Protein AF-A0A972IAJ8-F1 (afdb_monomer)

Mean predicted aligned error: 10.06 Å

Radius of gyration: 17.34 Å; Cα contacts (8 Å, |Δi|>4): 117; chains: 1; bounding box: 46×42×42 Å

Sequence (150 aa):
MATLVHAALRLRRTARLSYGYLAAVALGAIVALGEFTRPAGELGLLHVVAAAIWVVVTMGRASAHRRAKESQEGSITTEIELGLLALVAAHAGLQVFGGLTGPYQPAIYILVALLTSFLDPRSGLALTAAALGLDFAIHRFAEGDPTLAP

Structure (mmCIF, N/CA/C/O backbone):
data_AF-A0A972IAJ8-F1
#
_entry.id   AF-A0A972IAJ8-F1
#
loop_
_atom_site.group_PDB
_atom_site.id
_atom_site.type_symbol
_atom_site.label_atom_id
_atom_site.label_alt_id
_atom_site.label_comp_id
_atom_site.label_asym_id
_atom_site.label_entity_id
_atom_site.label_seq_id
_atom_site.pdbx_PDB_ins_code
_atom_site.Cartn_x
_atom_site.Cartn_y
_atom_site.Cartn_z
_atom_site.occupancy
_atom_site.B_iso_or_equiv
_atom_site.auth_seq_id
_atom_site.auth_comp_id
_atom_site.auth_asym_id
_atom_site.auth_atom_id
_atom_site.pdbx_PDB_model_num
ATOM 1 N N . MET A 1 1 ? -22.434 -30.334 13.351 1.00 47.81 1 MET A N 1
ATOM 2 C CA . MET A 1 1 ? -22.483 -29.287 12.298 1.00 47.81 1 MET A CA 1
ATOM 3 C C . MET A 1 1 ? -22.098 -27.883 12.789 1.00 47.81 1 MET A C 1
ATOM 5 O O . MET A 1 1 ? -21.526 -27.135 12.009 1.00 47.81 1 MET A O 1
ATOM 9 N N . ALA A 1 2 ? -22.313 -27.522 14.064 1.00 57.75 2 ALA A N 1
ATOM 10 C CA . ALA A 1 2 ? -21.925 -26.211 14.611 1.00 57.75 2 ALA A CA 1
ATOM 11 C C . ALA A 1 2 ? -20.403 -25.917 14.596 1.00 57.75 2 ALA A C 1
ATOM 13 O O . ALA A 1 2 ? -20.007 -24.758 14.502 1.00 57.75 2 ALA A O 1
ATOM 14 N N . THR A 1 3 ? -19.544 -26.941 14.628 1.00 62.59 3 THR A N 1
ATOM 15 C CA . THR A 1 3 ? -18.074 -26.810 14.706 1.00 62.59 3 THR A CA 1
ATOM 16 C C . THR A 1 3 ? -17.421 -26.311 13.412 1.00 62.59 3 THR A C 1
ATOM 18 O O . THR A 1 3 ? -16.553 -25.444 13.470 1.00 62.59 3 THR A O 1
ATOM 21 N N . LEU A 1 4 ? -17.878 -26.772 12.242 1.00 53.38 4 LEU A N 1
ATOM 22 C CA . LEU A 1 4 ? -17.368 -26.311 10.940 1.00 53.38 4 LEU A CA 1
ATOM 23 C C . LEU A 1 4 ? -17.804 -24.877 10.622 1.00 53.38 4 LEU A C 1
ATOM 25 O O . LEU A 1 4 ? -17.021 -24.108 10.077 1.00 53.38 4 LEU A O 1
ATOM 29 N N . VAL A 1 5 ? -19.015 -24.483 11.026 1.00 60.62 5 VAL A N 1
ATOM 30 C CA . VAL A 1 5 ? -19.510 -23.108 10.855 1.00 60.62 5 VAL A CA 1
ATOM 31 C C . VAL A 1 5 ? -18.737 -22.139 11.750 1.00 60.62 5 VAL A C 1
ATOM 33 O O . VAL A 1 5 ? -18.341 -21.076 11.288 1.00 60.62 5 VAL A O 1
ATOM 36 N N . HIS A 1 6 ? -18.424 -22.518 12.993 1.00 55.25 6 HIS A N 1
ATOM 37 C CA . HIS A 1 6 ? -17.587 -21.698 13.875 1.00 55.25 6 HIS A CA 1
ATOM 38 C C . HIS A 1 6 ? -16.130 -21.624 13.403 1.00 55.25 6 HIS A C 1
ATOM 40 O O . HIS A 1 6 ? -15.521 -20.562 13.510 1.00 55.25 6 HIS A O 1
ATOM 46 N N . ALA A 1 7 ? -15.580 -22.703 12.838 1.00 60.59 7 ALA A N 1
ATOM 47 C CA . ALA A 1 7 ? -14.243 -22.705 12.246 1.00 60.59 7 ALA A CA 1
ATOM 48 C C . ALA A 1 7 ? -14.181 -21.860 10.963 1.00 60.59 7 ALA A C 1
ATOM 50 O O . ALA A 1 7 ? -13.282 -21.036 10.820 1.00 60.59 7 ALA A O 1
ATOM 51 N N . ALA A 1 8 ? -15.170 -21.981 10.074 1.00 55.72 8 ALA A N 1
ATOM 52 C CA . ALA A 1 8 ? -15.269 -21.188 8.852 1.00 55.72 8 ALA A CA 1
ATOM 53 C C . ALA A 1 8 ? -15.537 -19.706 9.149 1.00 55.72 8 ALA A C 1
ATOM 55 O O . ALA A 1 8 ? -14.950 -18.835 8.514 1.00 55.72 8 ALA A O 1
ATOM 56 N N . LEU A 1 9 ? -16.371 -19.395 10.147 1.00 54.75 9 LEU A N 1
ATOM 57 C CA . LEU A 1 9 ? -16.606 -18.022 10.591 1.00 54.75 9 LEU A CA 1
ATOM 58 C C . LEU A 1 9 ? -15.387 -17.439 11.307 1.00 54.75 9 LEU A C 1
ATOM 60 O O . LEU A 1 9 ? -15.086 -16.272 11.079 1.00 54.75 9 LEU A O 1
ATOM 64 N N . ARG A 1 10 ? -14.645 -18.223 12.105 1.00 54.94 10 ARG A N 1
ATOM 65 C CA . ARG A 1 10 ? -13.357 -17.788 12.668 1.00 54.94 10 ARG A CA 1
ATOM 66 C C . ARG A 1 10 ? -12.342 -17.539 11.564 1.00 54.94 10 ARG A C 1
ATOM 68 O O . ARG A 1 10 ? -11.795 -16.453 11.533 1.00 54.94 10 ARG A O 1
ATOM 75 N N . LEU A 1 11 ? -12.178 -18.448 10.605 1.00 52.09 11 LEU A N 1
ATOM 76 C CA . LEU A 1 11 ? -11.278 -18.265 9.465 1.00 52.09 11 LEU A CA 1
ATOM 77 C C . LEU A 1 11 ? -11.660 -17.035 8.631 1.00 52.09 11 LEU A C 1
ATOM 79 O O . LEU A 1 11 ? -10.798 -16.242 8.275 1.00 52.09 11 LEU A O 1
ATOM 83 N N . ARG A 1 12 ? -12.956 -16.814 8.385 1.00 55.25 12 ARG A N 1
ATOM 84 C CA . ARG A 1 12 ? -13.464 -15.643 7.656 1.00 55.25 12 ARG A CA 1
ATOM 85 C C . ARG A 1 12 ? -13.297 -14.348 8.448 1.00 55.25 12 ARG A C 1
ATOM 87 O O . ARG A 1 12 ? -13.091 -13.302 7.842 1.00 55.25 12 ARG A O 1
ATOM 94 N N . ARG A 1 13 ? -13.378 -14.400 9.780 1.00 53.69 13 ARG A N 1
ATOM 95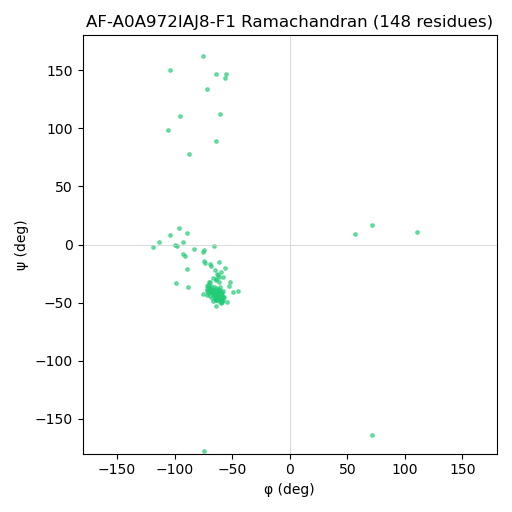 C CA . ARG A 1 13 ? -13.160 -13.253 10.672 1.00 53.69 13 ARG A CA 1
ATOM 96 C C . ARG A 1 13 ? -11.673 -12.930 10.797 1.00 53.69 13 ARG A C 1
ATOM 98 O O . ARG A 1 13 ? -11.324 -11.768 10.669 1.00 53.69 13 ARG A O 1
ATOM 105 N N . THR A 1 14 ? -10.810 -13.934 10.936 1.00 52.88 14 THR A N 1
ATOM 106 C CA . THR A 1 14 ? -9.349 -13.782 10.968 1.00 52.88 14 THR A CA 1
ATOM 107 C C . THR A 1 14 ? -8.814 -13.319 9.616 1.00 52.88 14 THR A C 1
ATOM 109 O O . THR A 1 14 ? -8.042 -12.373 9.573 1.00 52.88 14 THR A O 1
ATOM 112 N N . ALA A 1 15 ? -9.303 -13.876 8.504 1.00 53.16 15 ALA A N 1
ATOM 113 C CA . ALA A 1 15 ? -8.951 -13.417 7.160 1.00 53.16 15 ALA A CA 1
ATOM 114 C C . ALA A 1 15 ? -9.443 -11.985 6.894 1.00 53.16 15 ALA A C 1
ATOM 116 O O . ALA A 1 15 ? -8.706 -11.177 6.344 1.00 53.16 15 ALA A O 1
ATOM 117 N N . ARG A 1 16 ? -10.656 -11.617 7.336 1.00 58.44 16 ARG A N 1
ATOM 118 C CA . ARG A 1 16 ? -11.126 -10.218 7.273 1.00 58.44 16 ARG A CA 1
ATOM 119 C C . ARG A 1 16 ? -10.366 -9.274 8.211 1.00 58.44 16 ARG A C 1
ATOM 121 O O . ARG A 1 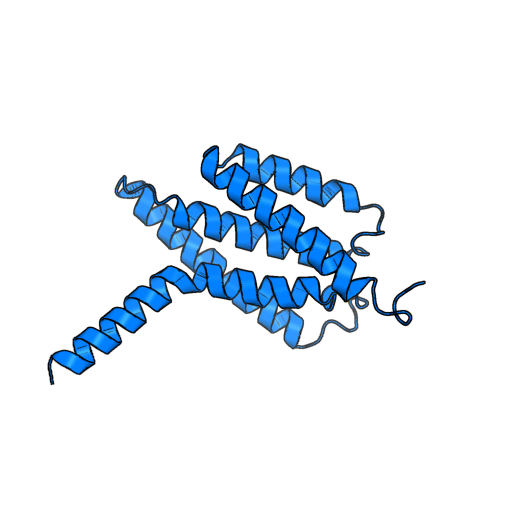16 ? -10.434 -8.070 7.995 1.00 58.44 16 ARG A O 1
ATOM 128 N N . LEU A 1 17 ? -9.673 -9.794 9.222 1.00 58.09 17 LEU A N 1
ATOM 129 C CA . LEU A 1 17 ? -8.833 -9.014 10.134 1.00 58.09 17 LEU A CA 1
ATOM 130 C C . LEU A 1 17 ? -7.389 -8.863 9.636 1.00 58.09 17 LEU A C 1
ATOM 132 O O . LEU A 1 17 ? -6.729 -7.930 10.067 1.00 58.09 17 LEU A O 1
ATOM 136 N N . SER A 1 18 ? -6.906 -9.739 8.746 1.00 66.00 18 SER A N 1
ATOM 137 C CA . SER A 1 18 ? -5.512 -9.738 8.271 1.00 66.00 18 SER A CA 1
ATOM 138 C C . SER A 1 18 ? -5.338 -9.509 6.768 1.00 66.00 18 SER A C 1
ATOM 140 O O . SER A 1 18 ? -4.204 -9.460 6.289 1.00 66.00 18 SER A O 1
ATOM 142 N N . TYR A 1 19 ? -6.421 -9.374 5.993 1.00 77.69 19 TYR A N 1
ATOM 143 C CA . TYR A 1 19 ? -6.297 -9.194 4.542 1.00 77.69 19 TYR A CA 1
ATOM 144 C C . TYR A 1 19 ? -5.572 -7.895 4.160 1.00 77.69 19 TYR A C 1
ATOM 146 O O . TYR A 1 19 ? -4.973 -7.852 3.090 1.00 77.69 19 TYR A O 1
ATOM 154 N N . GLY A 1 20 ? -5.597 -6.864 5.018 1.00 79.19 20 GLY A N 1
ATOM 155 C CA . GLY A 1 20 ? -4.844 -5.624 4.815 1.00 79.19 20 GLY A CA 1
ATOM 156 C C . GLY A 1 20 ? -3.339 -5.880 4.832 1.00 79.19 20 GLY A C 1
ATOM 157 O O . GLY A 1 20 ? -2.659 -5.578 3.854 1.00 79.19 20 GLY A O 1
ATOM 158 N N . TYR A 1 21 ? -2.839 -6.532 5.885 1.00 82.62 21 TYR A N 1
ATOM 159 C CA . TYR A 1 21 ? -1.443 -6.979 5.948 1.00 82.62 21 TYR A CA 1
ATOM 160 C C . TYR A 1 21 ? -1.057 -7.923 4.812 1.00 82.62 21 TYR A C 1
ATOM 162 O O . TYR A 1 21 ? -0.007 -7.741 4.207 1.00 82.62 21 TYR A O 1
ATOM 170 N N . LEU A 1 22 ? -1.890 -8.920 4.500 1.00 84.75 22 LEU A N 1
ATOM 171 C CA . LEU A 1 22 ? -1.594 -9.865 3.420 1.00 84.75 22 LEU A CA 1
ATOM 172 C C . LEU A 1 22 ? -1.485 -9.159 2.066 1.00 84.75 22 LEU A C 1
ATOM 174 O O . LEU A 1 22 ? -0.561 -9.439 1.308 1.00 84.75 22 LEU A O 1
ATOM 178 N N . ALA A 1 23 ? -2.389 -8.220 1.781 1.00 85.12 23 ALA A N 1
ATOM 179 C CA . ALA A 1 23 ? -2.323 -7.412 0.572 1.00 85.12 23 ALA A CA 1
ATOM 180 C C . ALA A 1 23 ? -1.081 -6.515 0.559 1.00 85.12 23 ALA A C 1
ATOM 182 O O . ALA A 1 23 ? -0.405 -6.450 -0.461 1.00 85.12 23 ALA A O 1
ATOM 183 N N . ALA A 1 24 ? -0.742 -5.874 1.681 1.00 85.88 24 ALA A N 1
ATOM 184 C CA . ALA A 1 24 ? 0.459 -5.051 1.782 1.00 85.88 24 ALA A CA 1
ATOM 185 C C . ALA A 1 24 ? 1.741 -5.868 1.562 1.00 85.88 24 ALA A C 1
ATOM 187 O O . ALA A 1 24 ? 2.616 -5.427 0.829 1.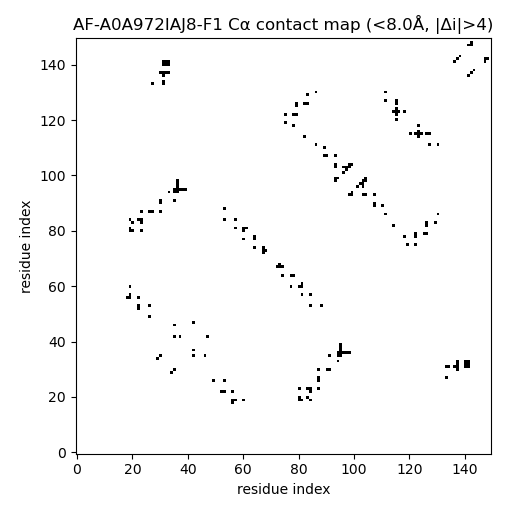00 85.88 24 ALA A O 1
ATOM 188 N N . VAL A 1 25 ? 1.837 -7.075 2.128 1.00 85.75 25 VAL A N 1
ATOM 189 C CA . VAL A 1 25 ? 2.987 -7.971 1.923 1.00 85.75 25 VAL A CA 1
ATOM 190 C C . VAL A 1 25 ? 3.051 -8.463 0.478 1.00 85.75 25 VAL A C 1
ATOM 192 O O . VAL A 1 25 ? 4.114 -8.414 -0.129 1.00 85.75 25 VAL A O 1
ATOM 195 N N . ALA A 1 26 ? 1.930 -8.907 -0.097 1.00 85.94 26 ALA A N 1
ATOM 196 C CA . ALA A 1 26 ? 1.897 -9.413 -1.468 1.00 85.94 26 ALA A CA 1
ATOM 197 C C . ALA A 1 26 ? 2.239 -8.321 -2.493 1.00 85.94 26 ALA A C 1
ATOM 199 O O . ALA A 1 26 ? 3.081 -8.529 -3.361 1.00 85.94 26 ALA A O 1
ATOM 200 N N . LEU A 1 27 ? 1.627 -7.141 -2.370 1.00 85.69 27 LEU A N 1
ATOM 201 C CA . LEU A 1 27 ? 1.923 -5.997 -3.232 1.00 85.69 27 LEU A CA 1
ATOM 202 C C . LEU A 1 27 ? 3.338 -5.464 -2.979 1.00 85.69 27 LEU A C 1
ATOM 204 O O . LEU A 1 27 ? 4.045 -5.143 -3.927 1.00 85.69 27 LEU A O 1
ATOM 208 N N . GLY A 1 28 ? 3.777 -5.430 -1.719 1.00 82.19 28 GLY A N 1
ATOM 209 C CA . GLY A 1 28 ? 5.139 -5.063 -1.345 1.00 82.19 28 GLY A CA 1
ATOM 210 C C . GLY A 1 28 ? 6.185 -5.995 -1.949 1.00 82.19 28 GLY A C 1
ATOM 211 O O . GLY A 1 28 ? 7.221 -5.519 -2.386 1.00 82.19 28 GLY A O 1
ATOM 212 N N . ALA A 1 29 ? 5.904 -7.295 -2.061 1.00 83.88 29 ALA A N 1
ATOM 213 C CA . ALA A 1 29 ? 6.782 -8.240 -2.747 1.00 83.88 29 ALA A CA 1
ATOM 214 C C . ALA A 1 29 ? 6.880 -7.952 -4.255 1.00 83.88 29 ALA A C 1
ATOM 216 O O . ALA A 1 29 ? 7.975 -7.980 -4.803 1.00 83.88 29 ALA A O 1
ATOM 217 N N . ILE A 1 30 ? 5.765 -7.614 -4.917 1.00 82.50 30 ILE A N 1
ATOM 218 C CA . ILE A 1 30 ? 5.772 -7.212 -6.338 1.00 82.50 30 ILE A CA 1
ATOM 219 C C . ILE A 1 30 ? 6.625 -5.951 -6.530 1.00 82.50 30 ILE A C 1
ATOM 221 O O . ILE A 1 30 ? 7.433 -5.882 -7.450 1.00 82.50 30 ILE A O 1
ATOM 225 N N . VAL A 1 31 ? 6.476 -4.973 -5.633 1.00 83.62 31 VAL A N 1
ATOM 226 C CA . VAL A 1 31 ? 7.294 -3.754 -5.625 1.00 83.62 31 VAL A CA 1
ATOM 227 C C . VAL A 1 31 ? 8.764 -4.077 -5.337 1.00 83.62 31 VAL A C 1
ATOM 229 O O . VAL A 1 31 ? 9.642 -3.550 -6.010 1.00 83.62 31 VAL A O 1
ATOM 232 N N . ALA A 1 32 ? 9.061 -4.972 -4.394 1.00 80.75 32 ALA A N 1
ATOM 233 C CA . ALA A 1 32 ? 10.427 -5.377 -4.060 1.00 80.75 32 ALA A CA 1
ATOM 234 C C . ALA A 1 32 ? 11.162 -6.035 -5.236 1.00 80.75 32 ALA A C 1
ATOM 236 O O . ALA A 1 32 ? 12.368 -5.863 -5.375 1.00 80.75 32 ALA A O 1
ATOM 237 N N . LEU A 1 33 ? 10.436 -6.748 -6.098 1.00 79.19 33 LEU A N 1
ATOM 238 C CA . LEU A 1 33 ? 10.979 -7.352 -7.316 1.00 79.19 33 LEU A CA 1
ATOM 239 C C . LEU A 1 33 ? 11.259 -6.333 -8.435 1.00 79.19 33 LEU A C 1
ATOM 241 O O . LEU A 1 33 ? 11.787 -6.713 -9.473 1.00 79.19 33 LEU A O 1
ATOM 245 N N . GLY A 1 34 ? 10.915 -5.053 -8.254 1.00 70.56 34 GLY A N 1
ATOM 246 C CA . GLY A 1 34 ? 11.215 -4.002 -9.229 1.00 70.56 34 GLY A CA 1
ATOM 247 C C . GLY A 1 34 ? 10.381 -4.067 -10.512 1.00 70.56 34 GLY A C 1
ATOM 248 O O . GLY A 1 34 ? 10.741 -3.439 -11.504 1.00 70.56 34 GLY A O 1
ATOM 249 N N . GLU A 1 35 ? 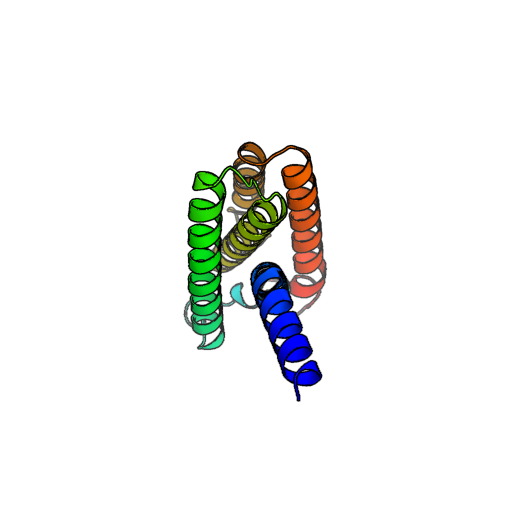9.261 -4.798 -10.514 1.00 74.75 35 GLU A N 1
ATOM 250 C CA . GLU A 1 35 ? 8.400 -4.966 -11.698 1.00 74.75 35 GLU A CA 1
ATOM 251 C C . GLU A 1 35 ? 7.875 -3.623 -12.250 1.00 74.75 35 GLU A C 1
ATOM 253 O O . GLU A 1 35 ? 7.680 -3.491 -13.457 1.00 74.75 35 GLU A O 1
ATOM 258 N N . PHE A 1 36 ? 7.721 -2.600 -11.397 1.00 70.88 36 PHE A N 1
ATOM 259 C CA . PHE A 1 36 ? 7.258 -1.265 -11.799 1.00 70.88 36 PHE A CA 1
ATOM 260 C C . PHE A 1 36 ? 8.366 -0.355 -12.358 1.00 70.88 36 PHE A C 1
ATOM 262 O O . PHE A 1 36 ? 8.060 0.750 -12.797 1.00 70.88 36 PHE A O 1
ATOM 269 N N . THR A 1 37 ? 9.631 -0.790 -12.361 1.00 69.44 37 THR A N 1
ATOM 270 C CA . THR A 1 37 ? 10.754 -0.043 -12.964 1.00 69.44 37 THR A CA 1
ATOM 271 C C . THR A 1 37 ? 10.724 -0.112 -14.500 1.00 69.44 37 THR A C 1
ATOM 273 O O . THR A 1 37 ? 11.402 0.662 -15.176 1.00 69.44 37 THR A O 1
ATOM 276 N N . ARG A 1 38 ? 9.928 -1.024 -15.080 1.00 66.94 38 ARG A N 1
ATOM 277 C CA . ARG A 1 38 ? 9.765 -1.147 -16.537 1.00 66.94 38 ARG A CA 1
ATOM 278 C C . ARG A 1 38 ? 9.117 0.114 -17.137 1.00 66.94 38 ARG A C 1
ATOM 280 O O . ARG A 1 38 ? 8.272 0.738 -16.491 1.00 66.94 38 ARG A O 1
ATOM 287 N N . PRO A 1 39 ? 9.470 0.497 -18.379 1.00 64.75 39 PRO A N 1
ATOM 288 C CA . PRO A 1 39 ? 8.915 1.684 -19.025 1.00 64.75 39 PRO A CA 1
ATOM 289 C C . PRO A 1 39 ? 7.382 1.625 -19.092 1.00 64.75 39 PRO A C 1
ATOM 291 O O . PRO A 1 39 ? 6.799 0.572 -19.335 1.00 64.75 39 PRO A O 1
ATOM 294 N N . ALA A 1 40 ? 6.716 2.774 -18.921 1.00 59.84 40 ALA A N 1
ATOM 295 C CA . ALA A 1 40 ? 5.258 2.866 -18.755 1.00 59.84 40 ALA A CA 1
ATOM 296 C C . ALA A 1 40 ? 4.422 2.226 -19.889 1.00 59.84 40 ALA A C 1
ATOM 298 O O . ALA A 1 40 ? 3.259 1.887 -19.679 1.00 59.84 40 ALA A O 1
ATOM 299 N N . GLY A 1 41 ? 5.004 2.029 -21.078 1.00 59.00 41 GLY A N 1
ATOM 300 C CA . GLY A 1 41 ? 4.375 1.313 -22.195 1.00 59.00 41 GLY A CA 1
ATOM 301 C C . GLY A 1 41 ? 4.291 -0.212 -22.022 1.00 59.00 41 GLY A C 1
ATOM 302 O O . GLY A 1 41 ? 3.507 -0.853 -22.713 1.00 59.00 41 GLY A O 1
ATOM 303 N N . GLU A 1 42 ? 5.050 -0.789 -21.088 1.00 66.25 42 GLU A N 1
ATOM 304 C CA . GLU A 1 42 ? 5.088 -2.227 -20.776 1.00 66.25 42 GLU A CA 1
ATOM 305 C C . GLU A 1 42 ? 4.338 -2.577 -19.482 1.00 66.25 42 GLU A C 1
ATOM 307 O O . GLU A 1 42 ? 4.380 -3.719 -19.012 1.00 66.25 42 GLU A O 1
ATOM 312 N N . LEU A 1 43 ? 3.614 -1.612 -18.901 1.00 68.31 43 LEU A N 1
ATOM 313 C CA . LEU A 1 43 ? 2.728 -1.845 -17.763 1.00 68.31 43 LEU A CA 1
ATOM 314 C C . LEU A 1 43 ? 1.586 -2.784 -18.185 1.00 68.31 43 LEU A C 1
ATOM 316 O O . LEU A 1 43 ? 0.526 -2.370 -18.646 1.00 68.31 43 LEU A O 1
ATOM 320 N N . GLY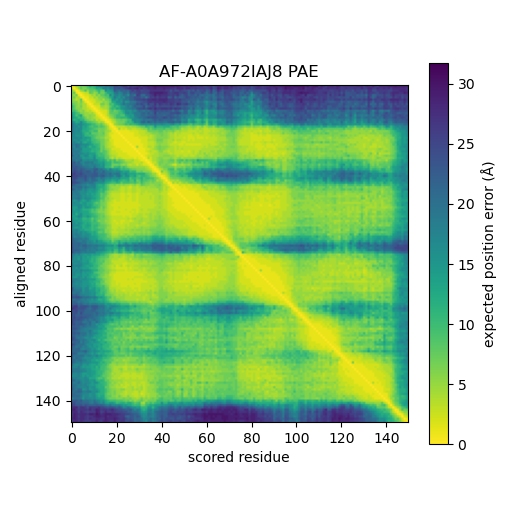 A 1 44 ? 1.827 -4.086 -18.041 1.00 78.19 44 GLY A N 1
ATOM 321 C CA . GLY A 1 44 ? 0.876 -5.134 -18.391 1.00 78.19 44 GLY A CA 1
ATOM 322 C C . GLY A 1 44 ? -0.284 -5.275 -17.402 1.00 78.19 44 GLY A C 1
ATOM 323 O O . GLY A 1 44 ? -0.378 -4.581 -16.387 1.00 78.19 44 GLY A O 1
ATOM 324 N N . LEU A 1 45 ? -1.142 -6.263 -17.672 1.00 83.50 45 LEU A N 1
ATOM 325 C CA . LEU A 1 45 ? -2.341 -6.584 -16.888 1.00 83.50 45 LEU A CA 1
ATOM 326 C C . LEU A 1 45 ? -2.064 -6.757 -15.380 1.00 83.50 45 LEU A C 1
ATOM 328 O O . LEU A 1 45 ? -2.903 -6.399 -14.557 1.00 83.50 45 LEU A O 1
ATOM 332 N N . LEU A 1 46 ? -0.876 -7.252 -15.014 1.00 81.06 46 LEU A N 1
ATOM 333 C CA . LEU A 1 46 ? -0.447 -7.419 -13.623 1.00 81.06 46 LEU A CA 1
ATOM 334 C C . LEU A 1 46 ? -0.496 -6.103 -12.834 1.00 81.06 46 LEU A C 1
ATOM 336 O O . LEU A 1 46 ? -1.025 -6.088 -11.726 1.00 81.06 46 LEU A O 1
ATOM 340 N N . HIS A 1 47 ? -0.013 -4.998 -13.405 1.00 83.62 47 HIS A N 1
ATOM 341 C CA . HIS A 1 47 ? 0.039 -3.698 -12.728 1.00 83.62 47 HIS A CA 1
ATOM 342 C C . HIS A 1 47 ? -1.360 -3.120 -12.518 1.00 83.62 47 HIS A C 1
ATOM 344 O O . HIS A 1 47 ? -1.659 -2.574 -11.458 1.00 83.62 47 HIS A O 1
ATOM 350 N N . VAL A 1 48 ? -2.246 -3.307 -13.502 1.00 85.50 48 VAL A N 1
ATOM 351 C CA . VAL A 1 48 ? -3.655 -2.901 -13.411 1.00 85.50 48 VAL A CA 1
ATOM 352 C C . VAL A 1 48 ? -4.366 -3.685 -12.310 1.00 85.50 48 VAL A C 1
ATOM 354 O O . VAL A 1 48 ? -5.069 -3.101 -11.487 1.00 85.50 48 VAL A O 1
ATOM 357 N N . VAL A 1 49 ? -4.152 -5.002 -12.253 1.00 87.12 49 VAL A N 1
ATOM 358 C CA . VAL A 1 49 ? -4.723 -5.863 -11.209 1.00 87.12 49 VAL A CA 1
ATOM 359 C C . VAL A 1 49 ? -4.157 -5.502 -9.835 1.00 87.12 49 VAL A C 1
ATOM 361 O O . VAL A 1 49 ? -4.924 -5.369 -8.884 1.00 87.12 49 VAL A O 1
ATOM 364 N N . ALA A 1 50 ? -2.846 -5.280 -9.722 1.00 86.81 50 ALA A N 1
ATOM 365 C CA . ALA A 1 50 ? -2.199 -4.857 -8.483 1.00 86.81 50 ALA A CA 1
ATOM 366 C C . ALA A 1 50 ? -2.754 -3.511 -7.983 1.00 86.81 50 ALA A C 1
ATOM 368 O O . ALA A 1 50 ? -3.125 -3.399 -6.813 1.00 86.81 50 ALA A O 1
ATOM 369 N N . ALA A 1 51 ? -2.900 -2.523 -8.872 1.00 86.00 51 ALA A N 1
ATOM 370 C CA . ALA A 1 51 ? -3.502 -1.232 -8.552 1.00 86.00 51 ALA A CA 1
ATOM 371 C C . ALA A 1 51 ? -4.971 -1.377 -8.125 1.00 86.00 51 ALA A C 1
ATOM 373 O O . ALA A 1 51 ? -5.383 -0.797 -7.122 1.00 86.00 51 ALA A O 1
ATOM 374 N N . ALA A 1 52 ? -5.760 -2.196 -8.826 1.00 88.56 52 ALA A N 1
ATOM 375 C CA . ALA A 1 52 ? -7.152 -2.453 -8.468 1.00 88.56 52 ALA A CA 1
ATOM 376 C C . ALA A 1 52 ? -7.280 -3.116 -7.086 1.00 88.56 52 ALA A C 1
ATOM 378 O O . ALA A 1 52 ? -8.094 -2.683 -6.268 1.00 88.56 52 ALA A O 1
ATOM 379 N N . ILE A 1 53 ? -6.448 -4.124 -6.793 1.00 89.06 53 ILE A N 1
ATOM 380 C CA . ILE A 1 53 ? -6.391 -4.776 -5.476 1.00 89.06 53 ILE A CA 1
ATOM 381 C C . ILE A 1 53 ? -6.038 -3.748 -4.404 1.00 89.06 53 ILE A C 1
ATOM 383 O O . ILE A 1 53 ? -6.723 -3.673 -3.383 1.00 89.06 53 ILE A O 1
ATOM 387 N N . TRP A 1 54 ? -5.017 -2.926 -4.645 1.00 92.38 54 TRP A N 1
ATOM 388 C CA . TRP A 1 54 ? -4.611 -1.881 -3.715 1.00 92.38 54 TRP A CA 1
ATOM 389 C C . TRP A 1 54 ? -5.751 -0.898 -3.419 1.00 92.38 54 TRP A C 1
ATOM 391 O O . TRP A 1 54 ? -6.044 -0.648 -2.249 1.00 92.38 54 TRP A O 1
ATOM 401 N N . VAL A 1 55 ? -6.448 -0.398 -4.448 1.00 91.25 55 VAL A N 1
ATOM 402 C CA . VAL A 1 55 ? -7.587 0.525 -4.289 1.00 91.25 55 VAL A CA 1
ATOM 403 C C . VAL A 1 55 ? -8.698 -0.119 -3.462 1.00 91.25 55 VAL A C 1
ATOM 405 O O . VAL A 1 55 ? -9.170 0.473 -2.490 1.00 91.25 55 VAL A O 1
ATOM 408 N N . VAL A 1 56 ? -9.104 -1.342 -3.811 1.00 90.69 56 VAL A N 1
ATOM 409 C CA . VAL A 1 56 ? -10.198 -2.050 -3.129 1.00 90.69 56 VAL A CA 1
ATOM 410 C C . VAL A 1 56 ? -9.859 -2.306 -1.661 1.00 90.69 56 VAL A C 1
ATOM 412 O O . VAL A 1 56 ? -10.685 -2.053 -0.779 1.00 90.69 56 VAL A O 1
ATOM 415 N N . VAL A 1 57 ? -8.643 -2.779 -1.379 1.00 88.69 57 VAL A N 1
ATOM 416 C CA . VAL A 1 57 ? -8.203 -3.080 -0.013 1.00 88.69 57 VAL A CA 1
ATOM 417 C C . VAL A 1 57 ? -8.099 -1.801 0.810 1.00 88.69 57 VAL A C 1
ATOM 419 O O . VAL A 1 57 ? -8.671 -1.741 1.901 1.00 88.69 57 VAL A O 1
ATOM 422 N N . THR A 1 58 ? -7.440 -0.771 0.281 1.00 87.44 58 THR A N 1
ATOM 423 C CA . THR A 1 58 ? -7.222 0.502 0.980 1.00 87.44 58 THR A CA 1
ATOM 424 C C . THR A 1 58 ? -8.546 1.194 1.277 1.00 87.44 58 THR A C 1
ATOM 426 O O . THR A 1 58 ? -8.785 1.590 2.415 1.00 87.44 58 THR A O 1
ATOM 429 N N . MET A 1 59 ? -9.463 1.256 0.307 1.00 88.81 59 MET A N 1
ATOM 430 C CA . MET A 1 59 ? -10.791 1.844 0.503 1.00 88.81 59 MET A CA 1
ATOM 431 C C . MET A 1 59 ? -11.613 1.057 1.532 1.00 88.81 59 MET A C 1
ATOM 433 O O . MET A 1 59 ? -12.246 1.641 2.417 1.00 88.81 59 MET A O 1
ATOM 437 N N . GLY A 1 60 ? -11.556 -0.278 1.478 1.00 87.19 60 GLY A N 1
ATOM 438 C CA . GLY A 1 60 ? -12.190 -1.147 2.467 1.00 87.19 60 GLY A CA 1
ATOM 439 C C . GLY A 1 60 ? -11.667 -0.891 3.883 1.00 87.19 60 GLY A C 1
ATOM 440 O O . GLY A 1 60 ? -12.460 -0.680 4.802 1.00 87.19 60 GLY A O 1
ATOM 441 N N . ARG A 1 61 ? -10.342 -0.831 4.066 1.00 86.50 61 ARG A N 1
ATOM 442 C CA . ARG A 1 61 ? -9.717 -0.582 5.375 1.00 86.50 61 ARG A CA 1
ATOM 443 C C . ARG A 1 61 ? -9.928 0.846 5.870 1.00 86.50 61 ARG A C 1
ATOM 445 O O . ARG A 1 61 ? -10.251 1.019 7.041 1.00 86.50 61 ARG A O 1
ATOM 452 N N . ALA A 1 62 ? -9.858 1.847 4.995 1.00 85.81 62 ALA A N 1
ATOM 453 C CA . ALA A 1 62 ? -10.128 3.240 5.341 1.00 85.81 62 ALA A CA 1
ATOM 454 C C . ALA A 1 62 ? -11.584 3.428 5.790 1.00 85.81 62 ALA A C 1
ATOM 456 O O . ALA A 1 62 ? -11.847 4.090 6.793 1.00 85.81 62 ALA A O 1
ATOM 457 N N . SER A 1 63 ? -12.538 2.787 5.105 1.00 85.94 63 SER A N 1
ATOM 458 C CA . SER A 1 63 ? -13.945 2.807 5.518 1.00 85.94 63 SER A CA 1
ATOM 459 C C . SER A 1 63 ? -14.161 2.136 6.881 1.00 85.94 63 SER A C 1
ATOM 461 O O . SER A 1 63 ? -14.903 2.660 7.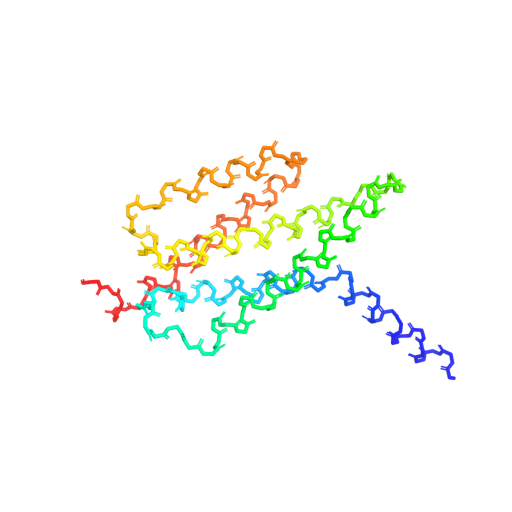711 1.00 85.94 63 SER A O 1
ATOM 463 N N . ALA A 1 64 ? -13.472 1.020 7.149 1.00 83.00 64 ALA A N 1
ATOM 464 C CA . ALA A 1 64 ? -13.534 0.327 8.432 1.00 83.00 64 ALA A CA 1
ATOM 465 C C . ALA A 1 64 ? -12.904 1.155 9.565 1.00 83.00 64 ALA A C 1
ATOM 467 O O . ALA A 1 64 ? -13.478 1.233 10.647 1.00 83.00 64 ALA A O 1
ATOM 468 N N . HIS A 1 65 ? -11.772 1.815 9.305 1.00 82.31 65 HIS A N 1
ATOM 469 C CA . HIS A 1 65 ? -11.111 2.704 10.259 1.00 82.31 65 HIS A CA 1
ATOM 470 C C . HIS A 1 65 ? -12.002 3.889 10.644 1.00 82.31 65 HIS A C 1
ATOM 472 O O . HIS A 1 65 ? -12.155 4.186 11.825 1.00 82.31 65 HIS A O 1
ATOM 478 N N . ARG A 1 66 ? -12.653 4.526 9.658 1.00 82.00 66 ARG A N 1
ATOM 479 C CA . ARG A 1 66 ? -13.593 5.632 9.906 1.00 82.00 66 ARG A CA 1
ATOM 480 C C . ARG A 1 66 ? -14.739 5.210 10.825 1.00 82.00 66 ARG A C 1
ATOM 482 O O . ARG A 1 66 ? -15.022 5.909 11.788 1.00 82.00 66 ARG A O 1
ATOM 489 N N . ARG A 1 67 ? -15.324 4.033 10.581 1.00 81.38 67 ARG A N 1
ATOM 490 C CA . ARG A 1 67 ? -16.402 3.476 11.416 1.00 81.38 67 ARG A CA 1
ATOM 491 C C . ARG A 1 67 ? -15.939 3.128 12.835 1.00 81.38 67 ARG A C 1
ATOM 493 O O . ARG A 1 67 ? -16.671 3.371 13.782 1.00 81.38 67 ARG A O 1
ATOM 500 N N . ALA A 1 68 ? -14.734 2.577 12.990 1.00 78.75 68 ALA A N 1
ATOM 501 C CA . ALA A 1 68 ? -14.180 2.234 14.304 1.00 78.75 68 ALA A CA 1
ATOM 502 C C . ALA A 1 68 ? -13.812 3.478 15.136 1.00 78.75 68 ALA A C 1
ATOM 504 O O . ALA A 1 68 ? -13.952 3.494 16.357 1.00 78.75 68 ALA A O 1
ATOM 505 N N . LYS A 1 69 ? -13.387 4.559 14.470 1.00 74.69 69 LYS A N 1
ATOM 506 C CA . LYS A 1 69 ? -13.109 5.843 15.121 1.00 74.69 69 LYS A CA 1
ATOM 507 C C . LYS A 1 69 ? -14.377 6.483 15.693 1.00 74.69 69 LYS A C 1
ATOM 509 O O . LYS A 1 69 ? -14.326 7.063 16.773 1.00 74.69 69 LYS A O 1
ATOM 514 N N . GLU A 1 70 ? -15.510 6.337 15.007 1.00 74.88 70 GLU A N 1
ATOM 515 C CA . GLU A 1 70 ? -16.823 6.771 15.509 1.00 74.88 70 GLU A CA 1
ATOM 516 C C . GLU A 1 70 ? -17.255 5.989 16.761 1.00 74.88 70 GLU A C 1
ATOM 518 O O . GLU A 1 70 ? -17.909 6.556 17.633 1.00 74.88 70 GLU A O 1
ATOM 523 N N . SER A 1 71 ? -16.841 4.724 16.902 1.00 70.31 71 SER A N 1
ATOM 524 C CA . SER A 1 71 ? -17.134 3.889 18.075 1.00 70.31 71 SER A CA 1
ATOM 525 C C . SER A 1 71 ? -16.102 3.991 19.210 1.00 70.31 71 SER A C 1
ATOM 527 O O . SER A 1 71 ? -16.162 3.192 20.139 1.00 70.31 71 SER A O 1
ATOM 529 N N . GLN A 1 72 ? -15.158 4.943 19.153 1.00 61.28 72 GLN A N 1
ATOM 530 C CA . GLN A 1 72 ? -14.027 5.104 20.092 1.00 61.28 72 GLN A CA 1
ATOM 531 C C . GLN A 1 72 ? -13.098 3.880 20.251 1.00 61.28 72 GLN A C 1
ATOM 533 O O . GLN A 1 72 ? -12.183 3.899 21.075 1.00 61.28 72 GLN A O 1
ATOM 538 N N . GLU A 1 73 ? -13.238 2.845 19.423 1.00 59.31 73 GLU A N 1
ATOM 539 C CA . GLU A 1 73 ? -12.307 1.715 19.380 1.00 59.31 73 GLU A CA 1
ATOM 540 C C . GLU A 1 73 ? -11.160 2.048 18.416 1.00 59.31 73 GLU A C 1
ATOM 542 O O . GLU A 1 73 ? -11.115 1.609 17.264 1.00 59.31 73 GLU A O 1
ATOM 547 N N . GLY A 1 74 ? -10.220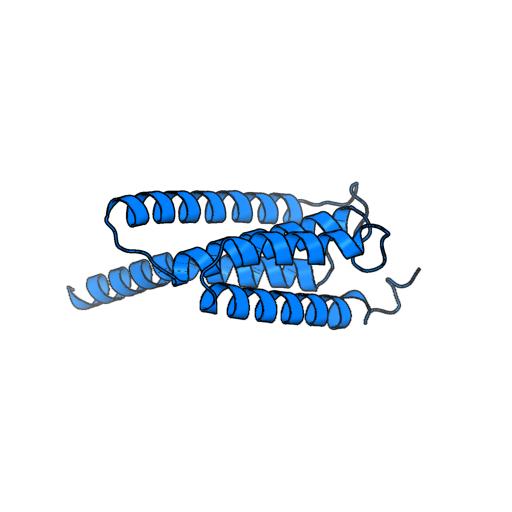 2.871 18.886 1.00 59.06 74 GLY A N 1
ATOM 548 C CA . GLY A 1 74 ? -8.966 3.125 18.179 1.00 59.06 74 GLY A CA 1
ATOM 549 C C . GLY A 1 74 ? -8.174 1.825 18.014 1.00 59.06 74 GLY A C 1
ATOM 550 O O . GLY A 1 74 ? -7.704 1.243 18.990 1.00 59.06 74 GLY A O 1
ATOM 551 N N . SER A 1 75 ? -8.033 1.346 16.776 1.00 73.12 75 SER A N 1
ATOM 552 C CA . SER A 1 75 ? -7.281 0.128 16.462 1.00 73.12 75 SER A CA 1
ATOM 553 C C . SER A 1 75 ? -5.949 0.484 15.805 1.00 73.12 75 SER A C 1
ATOM 555 O O . SER A 1 75 ? -5.887 0.679 14.589 1.00 73.12 75 SER A O 1
ATOM 557 N N . ILE A 1 76 ? -4.882 0.487 16.612 1.00 75.25 76 ILE A N 1
ATOM 558 C CA . ILE A 1 76 ? -3.472 0.635 16.193 1.00 75.25 76 ILE A CA 1
ATOM 559 C C . ILE A 1 76 ? -3.149 -0.247 14.975 1.00 75.25 76 ILE A C 1
ATOM 561 O O . ILE A 1 76 ? -2.481 0.171 14.034 1.00 75.25 76 ILE A O 1
ATOM 565 N N . THR A 1 77 ? -3.677 -1.471 14.950 1.00 80.06 77 THR A N 1
ATOM 566 C CA . THR A 1 77 ? -3.493 -2.428 13.851 1.00 80.06 77 THR A CA 1
ATOM 567 C C . THR A 1 77 ? -3.974 -1.878 12.507 1.00 80.06 77 THR A C 1
ATOM 569 O O . THR A 1 77 ? -3.317 -2.062 11.488 1.00 80.06 77 THR A O 1
ATOM 572 N N . THR A 1 78 ? -5.105 -1.170 12.492 1.00 79.62 78 THR A N 1
ATOM 573 C CA . THR A 1 78 ? -5.675 -0.616 11.257 1.00 79.62 78 THR A CA 1
ATOM 574 C C . THR A 1 78 ? -4.855 0.559 10.727 1.00 79.62 78 THR A C 1
ATOM 576 O O . THR A 1 78 ? -4.715 0.710 9.515 1.00 79.62 78 THR A O 1
ATOM 579 N N . GLU A 1 79 ? -4.297 1.375 11.622 1.00 82.19 79 GLU A N 1
ATOM 580 C CA . GLU A 1 79 ? -3.416 2.487 11.253 1.00 82.19 79 GLU A CA 1
ATOM 581 C C . GLU A 1 79 ? -2.121 1.985 10.617 1.00 82.19 79 GLU A C 1
ATOM 583 O O . GLU A 1 79 ? -1.713 2.486 9.571 1.00 82.19 79 GLU A O 1
ATOM 588 N N . ILE A 1 80 ? -1.526 0.939 11.198 1.00 83.00 80 ILE A N 1
ATOM 589 C CA . ILE A 1 80 ? -0.335 0.292 10.644 1.00 83.00 80 ILE A CA 1
ATOM 590 C C . ILE A 1 80 ? -0.633 -0.286 9.255 1.00 83.00 80 ILE A C 1
ATOM 592 O O . ILE A 1 80 ? 0.153 -0.073 8.337 1.00 83.00 80 ILE A O 1
ATOM 596 N N . GLU A 1 81 ? -1.763 -0.976 9.063 1.00 86.69 81 GLU A N 1
ATOM 597 C CA . GLU A 1 81 ? -2.138 -1.519 7.747 1.00 86.69 81 GLU A CA 1
ATOM 598 C C . GLU A 1 81 ? -2.307 -0.434 6.682 1.00 86.69 81 GLU A C 1
ATOM 600 O O . GLU A 1 81 ? -1.820 -0.588 5.563 1.00 86.69 81 GLU A O 1
ATOM 605 N N . LEU A 1 82 ? -2.988 0.665 7.017 1.00 85.31 82 LEU A N 1
ATOM 606 C CA . LEU A 1 82 ? -3.168 1.792 6.102 1.00 85.31 82 LEU A CA 1
ATOM 607 C C . LEU A 1 82 ? -1.833 2.468 5.777 1.00 85.31 82 LEU A C 1
ATOM 609 O O . LEU A 1 82 ? -1.588 2.790 4.615 1.00 85.31 82 LEU A O 1
ATOM 613 N N . GLY A 1 83 ? -0.956 2.618 6.773 1.00 84.94 83 GLY A N 1
ATOM 614 C CA . GLY A 1 83 ? 0.406 3.106 6.574 1.00 84.94 83 GLY A CA 1
ATOM 615 C C . GLY A 1 83 ? 1.208 2.206 5.635 1.00 84.94 83 GLY A C 1
ATOM 616 O O . GLY A 1 83 ? 1.826 2.699 4.697 1.00 84.94 83 GLY A O 1
ATOM 617 N N . LEU A 1 84 ? 1.157 0.886 5.834 1.00 86.56 84 LEU A N 1
ATOM 618 C CA . LEU A 1 84 ? 1.829 -0.103 4.984 1.00 86.56 84 LEU A CA 1
ATOM 619 C C . LEU A 1 84 ? 1.322 -0.061 3.539 1.00 86.56 84 LEU A C 1
ATOM 621 O O . LEU A 1 84 ? 2.120 -0.064 2.606 1.00 86.56 84 LEU A O 1
ATOM 625 N N . LEU A 1 85 ? 0.006 0.017 3.335 1.00 87.31 85 LEU A N 1
ATOM 626 C CA . LEU A 1 85 ? -0.574 0.140 1.996 1.00 87.31 85 LEU A CA 1
ATOM 627 C C . LEU A 1 85 ? -0.153 1.451 1.322 1.00 87.31 85 LEU A C 1
ATOM 629 O O . LEU A 1 85 ? 0.194 1.438 0.141 1.00 87.31 85 LEU A O 1
ATOM 633 N N . ALA A 1 86 ? -0.141 2.566 2.055 1.00 87.12 86 ALA A N 1
ATOM 634 C CA . ALA A 1 86 ? 0.336 3.846 1.538 1.00 87.12 86 ALA A CA 1
ATOM 635 C C . ALA A 1 86 ? 1.825 3.787 1.161 1.00 87.12 86 ALA A C 1
ATOM 637 O O . ALA A 1 86 ? 2.209 4.262 0.095 1.00 87.12 86 ALA A O 1
ATOM 638 N N . LEU A 1 87 ? 2.644 3.145 1.996 1.00 86.25 87 LEU A N 1
ATOM 639 C CA . LEU A 1 87 ? 4.070 2.947 1.761 1.00 86.25 87 LEU A CA 1
ATOM 640 C C . LEU A 1 87 ? 4.333 2.130 0.488 1.00 86.25 87 LEU A C 1
ATOM 642 O O . LEU A 1 87 ? 5.182 2.507 -0.317 1.00 86.25 87 LEU A O 1
ATOM 646 N N . VAL A 1 88 ? 3.584 1.044 0.280 1.00 87.88 88 VAL A N 1
ATOM 647 C CA . VAL A 1 88 ? 3.675 0.218 -0.934 1.00 87.88 88 VAL A CA 1
ATOM 648 C C . VAL A 1 88 ? 3.308 1.026 -2.179 1.00 87.88 88 VAL A C 1
ATOM 650 O O . VAL A 1 88 ? 4.033 0.979 -3.170 1.00 87.88 88 VAL A O 1
ATOM 653 N N . ALA A 1 89 ? 2.225 1.807 -2.132 1.00 85.69 89 ALA A N 1
ATOM 654 C CA . ALA A 1 89 ? 1.838 2.665 -3.252 1.00 85.69 89 ALA A CA 1
ATOM 655 C C . ALA A 1 89 ? 2.867 3.764 -3.544 1.00 85.69 89 ALA A C 1
ATOM 657 O O . ALA A 1 89 ? 3.121 4.059 -4.709 1.00 85.69 89 ALA A O 1
ATOM 658 N N . ALA A 1 90 ? 3.483 4.340 -2.509 1.00 84.62 90 ALA A N 1
ATOM 659 C CA . ALA A 1 90 ? 4.543 5.330 -2.666 1.00 84.62 90 ALA A CA 1
ATOM 660 C C . ALA A 1 90 ? 5.762 4.745 -3.397 1.00 84.62 90 ALA A C 1
ATOM 662 O O . ALA A 1 90 ? 6.236 5.345 -4.360 1.00 84.62 90 ALA A O 1
ATOM 663 N N . HIS A 1 91 ? 6.222 3.556 -2.995 1.00 81.44 91 HIS A N 1
ATOM 664 C CA . HIS A 1 91 ? 7.338 2.880 -3.662 1.00 81.44 91 HIS A CA 1
ATOM 665 C C . HIS A 1 91 ? 6.989 2.465 -5.096 1.00 81.44 91 HIS A C 1
ATOM 667 O O . HIS A 1 91 ? 7.795 2.675 -5.998 1.00 81.44 91 HIS A O 1
ATOM 673 N N . ALA A 1 92 ? 5.783 1.937 -5.331 1.00 82.56 92 ALA A N 1
ATOM 674 C CA . ALA A 1 92 ? 5.320 1.603 -6.678 1.00 82.56 92 ALA A CA 1
ATOM 675 C C . ALA A 1 92 ? 5.283 2.844 -7.586 1.00 82.56 92 ALA A C 1
ATOM 677 O O . ALA A 1 92 ? 5.771 2.805 -8.711 1.00 82.56 92 ALA A O 1
ATOM 678 N N . GLY A 1 93 ? 4.751 3.963 -7.084 1.00 79.69 93 GLY A N 1
ATOM 679 C CA . GLY A 1 93 ? 4.736 5.233 -7.806 1.00 79.69 93 GLY A CA 1
ATOM 680 C C . GLY A 1 93 ? 6.144 5.733 -8.119 1.00 79.69 93 GLY A C 1
ATOM 681 O O . GLY A 1 93 ? 6.411 6.125 -9.248 1.00 79.69 93 GLY A O 1
ATOM 682 N N . LEU A 1 94 ? 7.064 5.661 -7.155 1.00 78.38 94 LEU A N 1
ATOM 683 C CA . LEU A 1 94 ? 8.454 6.069 -7.358 1.00 78.38 94 LEU A CA 1
ATOM 684 C C . LEU A 1 94 ? 9.164 5.221 -8.426 1.00 78.38 94 LEU A C 1
ATOM 686 O O . LEU A 1 94 ? 9.909 5.766 -9.238 1.00 78.38 94 LEU A O 1
ATOM 690 N N . GLN A 1 95 ? 8.897 3.912 -8.474 1.00 76.94 95 GLN A N 1
ATOM 691 C CA . GLN A 1 95 ? 9.437 3.026 -9.512 1.00 76.94 95 GLN A CA 1
ATOM 692 C C . GLN A 1 95 ? 9.005 3.443 -10.921 1.00 76.94 95 GLN A C 1
ATOM 694 O O . GLN A 1 95 ? 9.850 3.496 -11.812 1.00 76.94 95 GLN A O 1
ATOM 699 N N . VAL A 1 96 ? 7.753 3.881 -11.096 1.00 74.56 96 VAL A N 1
ATOM 700 C CA . VAL A 1 96 ? 7.261 4.411 -12.382 1.00 74.56 96 VAL A CA 1
ATOM 701 C C . VAL A 1 96 ? 8.026 5.670 -12.828 1.00 74.56 96 VAL A C 1
ATOM 703 O O . VAL A 1 96 ? 8.156 5.917 -14.026 1.00 74.56 96 VAL A O 1
ATOM 706 N N . PHE A 1 97 ? 8.565 6.460 -11.892 1.00 71.31 97 PHE A N 1
ATOM 707 C CA . PHE A 1 97 ? 9.314 7.696 -12.173 1.00 71.31 97 PHE A CA 1
ATOM 708 C C . PHE A 1 97 ? 10.843 7.522 -12.216 1.00 71.31 97 PHE A C 1
ATOM 710 O O . PHE A 1 97 ? 11.569 8.518 -12.190 1.00 71.31 97 PHE A O 1
ATOM 717 N N . GLY A 1 98 ? 11.346 6.287 -12.300 1.00 65.38 98 GLY A N 1
ATOM 718 C CA . GLY A 1 98 ? 12.783 6.007 -12.424 1.00 65.38 98 GLY A CA 1
ATOM 719 C C . GLY A 1 98 ? 13.429 5.362 -11.197 1.00 65.38 98 GLY A C 1
ATOM 720 O O . GLY A 1 98 ? 14.651 5.257 -11.148 1.00 65.38 98 GLY A O 1
ATOM 721 N N . GLY A 1 99 ? 12.637 4.908 -10.222 1.00 68.12 99 GLY A N 1
ATOM 722 C CA . GLY A 1 99 ? 13.109 4.030 -9.148 1.00 68.12 99 GLY A CA 1
ATOM 723 C C . GLY A 1 99 ? 14.017 4.688 -8.108 1.00 68.12 99 GLY A C 1
ATOM 724 O O . GLY A 1 99 ? 14.061 5.911 -7.963 1.00 68.12 99 GLY A O 1
ATOM 725 N N . LEU A 1 100 ? 14.712 3.846 -7.335 1.00 61.22 100 LEU A N 1
ATOM 726 C CA . LEU A 1 100 ? 15.535 4.262 -6.192 1.00 61.22 100 LEU A CA 1
ATOM 727 C C . LEU A 1 100 ? 16.798 5.034 -6.585 1.00 61.22 100 LEU A C 1
ATOM 729 O O . LEU A 1 100 ? 17.356 5.708 -5.739 1.00 61.22 100 LEU A O 1
ATOM 733 N N . THR A 1 101 ? 17.241 4.986 -7.836 1.00 66.62 101 THR A N 1
ATOM 734 C CA . THR A 1 101 ? 18.388 5.766 -8.333 1.00 66.62 101 THR A CA 1
ATOM 735 C C . THR A 1 101 ? 17.965 7.044 -9.063 1.00 66.62 101 THR A C 1
ATOM 737 O O . THR A 1 101 ? 18.809 7.828 -9.500 1.00 66.62 101 THR A O 1
ATOM 740 N N . GLY A 1 102 ? 16.655 7.279 -9.190 1.00 67.56 102 GLY A N 1
ATOM 741 C CA . GLY A 1 102 ? 16.094 8.453 -9.841 1.00 67.56 102 GLY A CA 1
ATOM 742 C C . GLY A 1 102 ? 16.181 9.729 -8.987 1.00 67.56 102 GLY A C 1
ATOM 743 O O . GLY A 1 102 ? 16.285 9.674 -7.760 1.00 67.56 102 GLY A O 1
ATOM 744 N N . PRO A 1 103 ? 16.037 10.917 -9.606 1.00 73.19 103 PRO A N 1
ATOM 745 C CA . PRO A 1 103 ? 16.098 12.211 -8.911 1.00 73.19 103 PRO A CA 1
ATOM 746 C C . PRO A 1 103 ? 15.003 12.393 -7.845 1.00 73.19 103 PRO A C 1
ATOM 748 O O . PRO A 1 103 ? 15.090 13.289 -7.006 1.00 73.19 103 PRO A O 1
ATOM 751 N N . TYR A 1 104 ? 13.972 11.545 -7.868 1.00 71.06 104 TYR A N 1
ATOM 752 C CA . TYR A 1 104 ? 12.843 11.573 -6.944 1.00 71.06 104 TYR A CA 1
ATOM 753 C C . TYR A 1 104 ? 13.025 10.679 -5.711 1.00 71.06 104 TYR A C 1
ATOM 755 O O . TYR A 1 104 ? 12.133 10.658 -4.865 1.00 71.06 104 TYR A O 1
ATOM 763 N N . GLN A 1 105 ? 14.164 9.993 -5.549 1.00 71.19 105 GLN A N 1
ATOM 764 C CA . GLN A 1 105 ? 14.453 9.182 -4.359 1.00 71.19 105 GLN A CA 1
ATOM 765 C C . GLN A 1 105 ? 14.196 9.921 -3.026 1.00 71.19 105 GLN A C 1
ATOM 767 O O . GLN A 1 105 ? 13.571 9.330 -2.144 1.00 71.19 105 GLN A O 1
ATOM 772 N N . PRO A 1 106 ? 14.544 11.219 -2.854 1.00 79.12 106 PRO A N 1
ATOM 773 C CA . PRO A 1 106 ? 14.275 11.934 -1.603 1.00 79.12 106 PRO A CA 1
ATOM 774 C C . PRO A 1 106 ? 12.787 12.010 -1.225 1.00 79.12 106 PRO A C 1
ATOM 776 O O . PRO A 1 106 ? 12.455 12.158 -0.047 1.00 79.12 106 PRO A O 1
ATOM 779 N N . ALA A 1 107 ? 11.878 11.891 -2.200 1.00 78.56 107 ALA A N 1
ATOM 780 C CA . ALA A 1 107 ? 10.440 11.958 -1.966 1.00 78.56 107 ALA A CA 1
ATOM 781 C C . ALA A 1 107 ? 9.934 10.808 -1.081 1.00 78.56 107 ALA A C 1
ATOM 783 O O . ALA A 1 107 ? 8.988 11.018 -0.322 1.00 78.56 107 ALA A O 1
ATOM 784 N N . ILE A 1 108 ? 10.576 9.629 -1.114 1.00 73.50 108 ILE A N 1
ATOM 785 C CA . ILE A 1 108 ? 10.187 8.495 -0.263 1.00 73.50 108 ILE A CA 1
ATOM 786 C C . ILE A 1 108 ? 10.372 8.837 1.217 1.00 73.50 108 ILE A C 1
ATOM 788 O O . ILE A 1 108 ? 9.478 8.604 2.025 1.00 73.50 108 ILE A O 1
ATOM 792 N N . TYR A 1 109 ? 11.484 9.487 1.565 1.00 77.75 109 TYR A N 1
ATOM 793 C CA . TYR A 1 109 ? 11.791 9.860 2.942 1.00 77.75 109 TYR A CA 1
ATOM 794 C C . TYR A 1 109 ? 10.867 10.969 3.441 1.00 77.75 109 TYR A C 1
ATOM 796 O O . TYR A 1 109 ? 10.423 10.925 4.586 1.00 77.75 109 TYR A O 1
ATOM 804 N N . ILE A 1 110 ? 10.508 11.921 2.570 1.00 82.38 110 ILE A N 1
ATOM 805 C CA . ILE A 1 110 ? 9.510 12.954 2.880 1.00 82.38 110 ILE A CA 1
ATOM 806 C C . ILE A 1 110 ? 8.137 12.311 3.121 1.00 82.38 110 ILE A C 1
ATOM 808 O O . ILE A 1 110 ? 7.462 12.659 4.088 1.00 82.38 110 ILE A O 1
ATOM 812 N N . LEU A 1 111 ? 7.731 11.350 2.287 1.00 76.50 111 LEU A N 1
ATOM 813 C CA . LEU A 1 111 ? 6.465 10.630 2.441 1.00 76.50 111 LEU A CA 1
ATOM 814 C C . LEU A 1 111 ? 6.435 9.778 3.710 1.00 76.50 111 LEU A C 1
ATOM 816 O O . LEU A 1 111 ? 5.439 9.805 4.426 1.00 76.50 111 LEU A O 1
ATOM 820 N N . VAL A 1 112 ? 7.515 9.063 4.029 1.00 75.25 112 VAL A N 1
ATOM 821 C CA . VAL A 1 112 ? 7.635 8.297 5.278 1.00 75.25 112 VAL A CA 1
ATOM 822 C C . VAL A 1 112 ? 7.580 9.234 6.485 1.00 75.25 112 VAL A C 1
ATOM 824 O O . VAL A 1 112 ? 6.820 8.979 7.418 1.00 75.25 112 VAL A O 1
ATOM 827 N N . ALA A 1 113 ? 8.308 10.352 6.465 1.00 79.88 113 ALA A N 1
ATOM 828 C CA . ALA A 1 113 ? 8.249 11.355 7.528 1.00 79.88 113 ALA A CA 1
ATOM 829 C C . ALA A 1 113 ? 6.827 11.918 7.699 1.00 79.88 113 ALA A C 1
ATOM 831 O O . ALA A 1 113 ? 6.317 11.995 8.815 1.00 79.88 113 ALA A O 1
ATOM 832 N N . LEU A 1 114 ? 6.146 12.235 6.595 1.00 78.38 114 LEU A N 1
ATOM 833 C CA . LEU A 1 114 ? 4.766 12.714 6.613 1.00 78.38 114 LEU A CA 1
ATOM 834 C C . LEU A 1 114 ? 3.806 11.657 7.178 1.00 78.38 114 LEU A C 1
ATOM 836 O O . LEU A 1 114 ? 3.013 11.966 8.060 1.00 78.38 114 LEU A O 1
ATOM 840 N N . LEU A 1 115 ? 3.894 10.409 6.710 1.00 72.62 115 LEU A N 1
ATOM 841 C CA . LEU A 1 115 ? 3.055 9.300 7.175 1.00 72.62 115 LEU A CA 1
ATOM 842 C C . LEU A 1 115 ? 3.262 9.030 8.669 1.00 72.62 115 LEU A C 1
ATOM 844 O O . LEU A 1 115 ? 2.293 8.910 9.414 1.00 72.62 115 LEU A O 1
ATOM 848 N N . THR A 1 116 ? 4.515 8.977 9.117 1.00 76.06 116 THR A N 1
ATOM 849 C CA . THR A 1 116 ? 4.861 8.749 10.529 1.00 76.06 116 THR A CA 1
ATOM 850 C C . THR A 1 116 ? 4.446 9.907 11.435 1.00 76.06 116 THR A C 1
ATOM 852 O O . THR A 1 116 ? 4.086 9.660 12.581 1.00 76.06 116 THR A O 1
ATOM 855 N N . SER A 1 117 ? 4.397 11.144 10.926 1.00 80.62 117 SER A N 1
ATOM 856 C CA . SER A 1 117 ? 3.939 12.316 11.685 1.00 80.62 117 SER A CA 1
ATOM 857 C C . SER A 1 117 ? 2.461 12.262 12.087 1.00 80.62 117 SER A C 1
ATOM 859 O O . SER A 1 117 ? 2.067 12.974 13.011 1.00 80.62 117 SER A O 1
ATOM 861 N N . PHE A 1 118 ? 1.638 11.469 11.395 1.00 75.12 118 PHE A N 1
ATOM 862 C CA . PHE A 1 118 ? 0.211 11.308 11.700 1.00 75.12 118 PHE A CA 1
ATOM 863 C C . PHE A 1 118 ? -0.101 10.035 12.496 1.00 75.12 118 PHE A C 1
ATOM 865 O O . PHE A 1 118 ? -1.266 9.783 12.799 1.00 75.12 118 PHE A O 1
ATOM 872 N N . LEU A 1 119 ? 0.915 9.229 12.809 1.00 76.25 119 LEU A N 1
ATOM 873 C CA . LEU A 1 119 ? 0.774 7.942 13.479 1.00 76.25 119 LEU A CA 1
ATOM 874 C C . LEU A 1 119 ? 1.173 8.037 14.950 1.00 76.25 119 LEU A C 1
ATOM 876 O O . LEU A 1 119 ? 2.077 8.786 15.320 1.00 76.25 119 LEU A O 1
ATOM 880 N N . ASP A 1 120 ? 0.550 7.202 15.784 1.00 79.25 120 ASP A N 1
ATOM 881 C CA . ASP A 1 120 ? 1.026 6.994 17.150 1.00 79.25 120 ASP A CA 1
ATOM 882 C C . ASP A 1 120 ? 2.508 6.566 17.150 1.00 79.25 120 ASP A C 1
ATOM 884 O O . ASP A 1 120 ? 2.923 5.808 16.266 1.00 79.25 120 ASP A O 1
ATOM 888 N N . PRO A 1 121 ? 3.319 6.940 18.161 1.00 77.25 121 PRO A N 1
ATOM 889 C CA . PRO A 1 121 ? 4.767 6.695 18.161 1.00 77.25 121 PRO A CA 1
ATOM 890 C C . PRO A 1 121 ? 5.169 5.235 17.897 1.00 77.25 121 PRO A C 1
ATOM 892 O O . PRO A 1 121 ? 6.160 4.959 17.224 1.00 77.25 121 PRO A O 1
ATOM 895 N N . ARG A 1 122 ? 4.380 4.275 18.400 1.00 79.38 122 ARG A N 1
ATOM 896 C CA . ARG A 1 122 ? 4.604 2.836 18.178 1.00 79.38 122 ARG A CA 1
ATOM 897 C C . ARG A 1 122 ? 4.298 2.418 16.737 1.00 79.38 122 ARG A C 1
ATOM 899 O O . ARG A 1 122 ? 5.061 1.649 16.156 1.00 79.38 122 ARG A O 1
ATOM 906 N N . SER A 1 123 ? 3.208 2.931 16.169 1.00 79.56 123 SER A N 1
ATOM 907 C CA . SER A 1 123 ? 2.813 2.704 14.775 1.00 79.56 123 SER A CA 1
ATOM 908 C C . SER A 1 123 ? 3.818 3.339 13.813 1.00 79.56 123 SER A C 1
ATOM 910 O O . SER A 1 123 ? 4.193 2.715 12.824 1.00 79.56 123 SER A O 1
ATOM 912 N N . GLY A 1 124 ? 4.316 4.533 14.149 1.00 77.88 124 GLY A N 1
ATOM 913 C CA . GLY A 1 124 ? 5.384 5.213 13.422 1.00 77.88 124 GLY A CA 1
ATOM 914 C C . GLY A 1 124 ? 6.665 4.383 13.374 1.00 77.88 124 GLY A C 1
ATOM 915 O O . GLY A 1 124 ? 7.176 4.135 12.289 1.00 77.88 124 GLY A O 1
ATOM 916 N N . LEU A 1 125 ? 7.137 3.858 14.515 1.00 83.44 125 LEU A N 1
ATOM 917 C CA . LEU A 1 125 ? 8.312 2.974 14.555 1.00 83.44 125 LEU A CA 1
ATOM 918 C C . LEU A 1 125 ? 8.134 1.712 13.702 1.00 83.44 125 LEU A C 1
ATOM 920 O O . LEU A 1 125 ? 9.046 1.337 12.965 1.00 83.44 125 LEU A O 1
ATOM 924 N N . ALA A 1 126 ? 6.966 1.069 13.782 1.00 83.31 126 ALA A N 1
ATOM 925 C CA . ALA A 1 126 ? 6.664 -0.110 12.974 1.00 83.31 126 ALA A CA 1
ATOM 926 C C . ALA A 1 126 ? 6.684 0.213 11.472 1.00 83.31 126 ALA A C 1
ATOM 928 O O . ALA A 1 126 ? 7.230 -0.559 10.682 1.00 83.31 126 ALA A O 1
ATOM 929 N N . LEU A 1 127 ? 6.133 1.366 11.081 1.00 80.62 127 LEU A N 1
ATOM 930 C CA . LEU A 1 127 ? 6.112 1.798 9.689 1.00 80.62 127 LEU A CA 1
ATOM 931 C C . LEU A 1 127 ? 7.510 2.159 9.178 1.00 80.62 127 LEU A C 1
ATOM 933 O O . LEU A 1 127 ? 7.870 1.761 8.074 1.00 80.62 127 LEU A O 1
ATOM 937 N N . THR A 1 128 ? 8.323 2.840 9.986 1.00 82.25 128 THR A N 1
ATOM 938 C CA . THR A 1 128 ? 9.719 3.142 9.648 1.00 82.25 128 THR A CA 1
ATOM 939 C C . THR A 1 128 ? 10.534 1.862 9.472 1.00 82.25 128 THR A C 1
ATOM 941 O O . THR A 1 128 ? 11.282 1.741 8.505 1.00 82.25 128 THR A O 1
ATOM 944 N N . ALA A 1 129 ? 10.363 0.871 10.353 1.00 86.75 129 ALA A N 1
ATOM 945 C CA . ALA A 1 129 ? 11.024 -0.426 10.210 1.00 86.75 129 ALA A CA 1
ATOM 946 C C . ALA A 1 129 ? 10.588 -1.155 8.925 1.00 86.75 129 ALA A C 1
ATOM 948 O O . ALA A 1 129 ? 11.423 -1.736 8.233 1.00 86.75 129 ALA A O 1
ATOM 949 N N . ALA A 1 130 ? 9.298 -1.090 8.577 1.00 83.69 130 ALA A N 1
ATOM 950 C CA . ALA A 1 130 ? 8.781 -1.654 7.333 1.00 83.69 130 ALA A CA 1
ATOM 951 C C . ALA A 1 130 ? 9.334 -0.935 6.090 1.00 83.69 130 ALA A C 1
ATOM 953 O O . ALA A 1 130 ? 9.685 -1.602 5.121 1.00 83.69 130 ALA A O 1
ATOM 954 N N . ALA A 1 131 ? 9.458 0.395 6.131 1.00 82.94 131 ALA A N 1
ATOM 955 C CA . ALA A 1 131 ? 10.070 1.190 5.066 1.00 82.94 131 ALA A CA 1
ATOM 956 C C . ALA A 1 131 ? 11.528 0.796 4.833 1.00 82.94 131 ALA A C 1
ATOM 958 O O . ALA A 1 131 ? 11.887 0.460 3.711 1.00 82.94 131 ALA A O 1
ATOM 959 N N . LEU A 1 132 ? 12.329 0.715 5.900 1.00 84.19 132 LEU A N 1
ATOM 960 C CA . LEU A 1 132 ? 13.720 0.259 5.813 1.00 84.19 132 LEU A CA 1
ATOM 961 C C . LEU A 1 132 ? 13.830 -1.169 5.268 1.00 84.19 132 LEU A C 1
ATOM 963 O O . LEU A 1 132 ? 14.711 -1.463 4.465 1.00 84.19 132 LEU A O 1
ATOM 967 N N . GLY A 1 133 ? 12.934 -2.063 5.695 1.00 85.50 133 GLY A N 1
ATOM 968 C CA . GLY A 1 133 ? 12.893 -3.435 5.196 1.00 85.50 133 GLY A CA 1
ATOM 969 C C . GLY A 1 133 ? 12.556 -3.513 3.706 1.00 85.50 133 GLY A C 1
ATOM 970 O O . GLY A 1 133 ? 13.154 -4.313 2.990 1.00 85.50 133 GLY A O 1
ATOM 971 N N . LEU A 1 134 ? 11.626 -2.679 3.236 1.00 79.62 134 LEU A N 1
ATOM 972 C CA . LEU A 1 134 ? 11.235 -2.632 1.831 1.00 79.62 134 LEU A CA 1
ATOM 973 C C . LEU A 1 134 ? 12.330 -2.005 0.960 1.00 79.62 134 LEU A C 1
ATOM 975 O O . LEU A 1 134 ? 12.660 -2.588 -0.067 1.00 79.62 134 LEU A O 1
ATOM 979 N N . ASP A 1 135 ? 12.944 -0.904 1.399 1.00 80.88 135 ASP A N 1
ATOM 980 C CA . ASP A 1 135 ? 14.116 -0.304 0.745 1.00 80.88 135 ASP A CA 1
ATOM 981 C C . ASP A 1 135 ? 15.240 -1.336 0.590 1.00 80.88 135 ASP A C 1
ATOM 983 O O . ASP A 1 135 ? 15.763 -1.543 -0.505 1.00 80.88 135 ASP A O 1
ATOM 987 N N . PHE A 1 136 ? 15.570 -2.047 1.674 1.00 82.75 136 PHE A N 1
ATOM 988 C CA . PHE A 1 136 ? 16.581 -3.102 1.651 1.00 82.75 136 PHE A CA 1
ATOM 989 C C . PHE A 1 136 ? 16.213 -4.235 0.688 1.00 82.75 136 PHE A C 1
ATOM 991 O O . PHE A 1 136 ? 17.073 -4.742 -0.032 1.00 82.75 136 PHE A O 1
ATOM 998 N N . ALA A 1 137 ? 14.941 -4.641 0.659 1.00 80.81 137 ALA A N 1
ATOM 999 C CA . ALA A 1 137 ? 14.470 -5.679 -0.246 1.00 80.81 137 ALA A CA 1
ATOM 1000 C C . ALA A 1 137 ? 14.577 -5.238 -1.712 1.00 80.81 137 ALA A C 1
ATOM 1002 O O . ALA A 1 137 ? 15.113 -5.991 -2.520 1.00 80.81 137 ALA A O 1
ATOM 1003 N N . ILE A 1 138 ? 14.139 -4.021 -2.047 1.00 77.31 138 ILE A N 1
ATOM 1004 C CA . ILE A 1 138 ? 14.260 -3.483 -3.407 1.00 77.31 138 ILE A CA 1
ATOM 1005 C C . ILE A 1 138 ? 15.737 -3.422 -3.804 1.00 77.31 138 ILE A C 1
ATOM 1007 O O . ILE A 1 138 ? 16.100 -3.939 -4.853 1.00 77.31 138 ILE A O 1
ATOM 1011 N N . HIS A 1 139 ? 16.610 -2.890 -2.949 1.00 76.94 139 HIS A N 1
ATOM 1012 C CA . HIS A 1 139 ? 18.044 -2.846 -3.232 1.00 76.94 139 HIS A CA 1
ATOM 1013 C C . HIS A 1 139 ? 18.624 -4.255 -3.456 1.00 76.94 139 HIS A C 1
ATOM 1015 O O . HIS A 1 139 ? 19.381 -4.498 -4.390 1.00 76.94 139 HIS A O 1
ATOM 1021 N N . ARG A 1 140 ? 18.223 -5.243 -2.646 1.00 79.12 140 ARG A N 1
ATOM 1022 C CA . ARG A 1 140 ? 18.745 -6.610 -2.758 1.00 79.12 140 ARG A CA 1
ATOM 1023 C C . ARG A 1 140 ? 18.235 -7.369 -3.984 1.00 79.12 140 ARG A C 1
ATOM 1025 O O . ARG A 1 140 ? 18.994 -8.180 -4.524 1.00 79.12 140 ARG A O 1
ATOM 1032 N N . PHE A 1 141 ? 16.968 -7.192 -4.351 1.00 73.81 141 PHE A N 1
ATOM 1033 C CA . PHE A 1 141 ? 16.299 -7.980 -5.390 1.00 73.81 141 PHE A CA 1
ATOM 1034 C C . PHE A 1 141 ? 16.240 -7.272 -6.745 1.00 73.81 141 PHE A C 1
ATOM 1036 O O . PHE A 1 141 ? 16.350 -7.955 -7.755 1.00 73.81 141 PHE A O 1
ATOM 1043 N N . ALA A 1 142 ? 16.120 -5.944 -6.781 1.00 68.00 142 ALA A N 1
ATOM 1044 C CA . ALA A 1 142 ? 16.052 -5.178 -8.025 1.00 68.00 142 ALA A CA 1
ATOM 1045 C C . ALA A 1 142 ? 17.438 -4.761 -8.552 1.00 68.00 142 ALA A C 1
ATOM 1047 O O . ALA A 1 142 ? 17.652 -4.791 -9.758 1.00 68.00 142 ALA A O 1
ATOM 1048 N N . GLU A 1 143 ? 18.401 -4.417 -7.684 1.00 60.16 143 GLU A N 1
ATOM 1049 C CA . GLU A 1 143 ? 19.766 -4.036 -8.117 1.00 60.16 143 GLU A CA 1
ATOM 1050 C C . GLU A 1 143 ? 20.737 -5.228 -8.190 1.00 60.16 143 GLU A C 1
ATOM 1052 O O . GLU A 1 143 ? 21.838 -5.115 -8.724 1.00 60.16 143 GLU A O 1
ATOM 1057 N N . GLY A 1 144 ? 20.337 -6.396 -7.677 1.00 47.59 144 GLY A N 1
ATOM 1058 C CA . GLY A 1 144 ? 21.133 -7.624 -7.742 1.00 47.59 144 GLY A CA 1
ATOM 1059 C C . GLY A 1 144 ? 21.143 -8.309 -9.114 1.00 47.59 144 GLY A C 1
ATOM 1060 O O . GLY A 1 144 ? 21.880 -9.283 -9.276 1.00 47.59 144 GLY A O 1
ATOM 1061 N N . ASP A 1 145 ? 20.341 -7.832 -10.072 1.00 45.34 145 ASP A N 1
ATOM 1062 C CA . ASP A 1 145 ? 20.262 -8.377 -11.426 1.00 45.34 145 ASP A CA 1
ATOM 1063 C C . ASP A 1 145 ? 21.178 -7.572 -12.374 1.00 45.34 145 ASP A C 1
ATOM 1065 O O . ASP A 1 145 ? 20.883 -6.414 -12.688 1.00 45.34 145 ASP A O 1
ATOM 1069 N N . PRO A 1 146 ? 22.290 -8.148 -12.874 1.00 51.66 146 PRO A N 1
ATOM 1070 C CA . PRO A 1 146 ? 23.244 -7.450 -13.745 1.00 51.66 146 PRO A CA 1
ATOM 1071 C C . PRO A 1 146 ? 22.665 -7.059 -15.118 1.00 51.66 146 PRO A C 1
ATOM 1073 O O . PRO A 1 146 ? 23.361 -6.451 -15.924 1.00 51.66 146 PRO A O 1
ATOM 1076 N N . THR A 1 147 ? 21.407 -7.404 -15.403 1.00 52.81 147 THR A N 1
ATOM 1077 C CA . THR A 1 147 ? 20.678 -7.050 -16.629 1.00 52.81 147 THR A CA 1
ATOM 1078 C C . THR A 1 147 ? 19.852 -5.766 -16.517 1.00 52.81 147 THR A C 1
ATOM 1080 O O . THR A 1 147 ? 19.312 -5.325 -17.527 1.00 52.81 147 THR A O 1
ATOM 1083 N N . LEU A 1 148 ? 19.719 -5.184 -15.316 1.00 51.44 148 LEU A N 1
ATOM 1084 C CA . LEU A 1 148 ? 18.954 -3.950 -15.061 1.00 51.44 148 LEU A CA 1
ATOM 1085 C C . LEU A 1 148 ? 19.833 -2.762 -14.632 1.00 51.44 148 LEU A C 1
ATOM 1087 O O . LEU A 1 148 ? 19.312 -1.677 -14.372 1.00 51.44 148 LEU A O 1
ATOM 1091 N N . ALA A 1 149 ? 21.154 -2.946 -14.576 1.00 36.69 149 ALA A N 1
ATOM 1092 C CA . ALA A 1 149 ? 22.083 -1.831 -14.460 1.00 36.69 149 ALA A CA 1
ATOM 1093 C C . ALA A 1 149 ? 22.126 -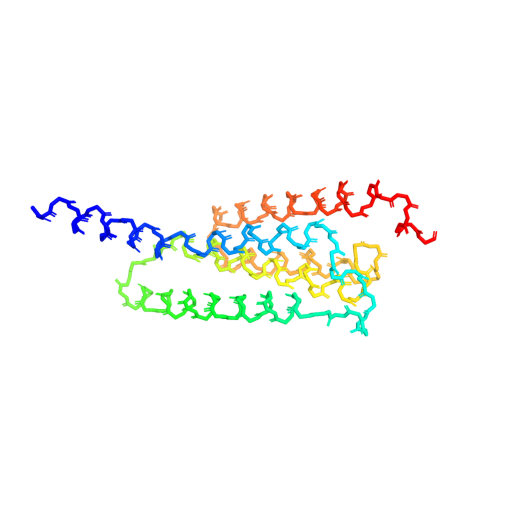1.059 -15.798 1.00 36.69 149 ALA A C 1
ATOM 1095 O O . ALA A 1 149 ? 22.190 -1.707 -16.847 1.00 36.69 149 ALA A O 1
ATOM 1096 N N . PRO A 1 150 ? 22.055 0.286 -15.783 1.00 48.62 150 PRO A N 1
ATOM 1097 C CA . PRO A 1 150 ? 22.195 1.099 -16.990 1.00 48.62 150 PRO A CA 1
ATOM 1098 C C . PRO A 1 150 ? 23.581 0.972 -17.635 1.00 48.62 150 PRO A C 1
ATOM 1100 O O . PRO A 1 150 ? 24.571 0.749 -16.897 1.00 48.62 150 PRO A O 1
#

pLDDT: mean 74.77, std 11.9, range [36.69, 92.38]

Foldseek 3Di:
DVVVVVVVVVVVVVCVLCVLVVLLVVLLVVLLLLVLLDAPVPCDPVNVVNVVSLVVSLVVLVVVQVVCVVVVNRDLSSLLSNLSSQLSVVSSVCSNVRHCPDPCVVVSVVSLVVSLVVHDVVSSVSSVVVNVVSVVSSCCNVVVDPVNDD

Solvent-accessible surface area (backbone atoms only — not comparable to full-atom valu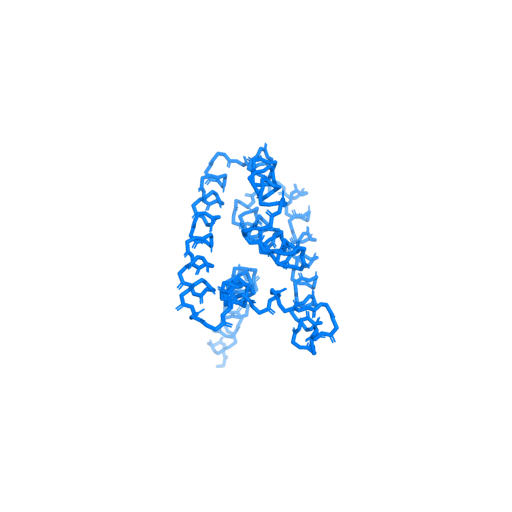es): 8245 Å² total; per-residue (Å²): 118,71,66,62,54,53,50,52,50,47,50,54,50,51,46,72,70,40,48,56,52,51,48,30,53,55,52,35,50,49,46,22,58,37,67,44,55,55,60,82,91,69,68,48,70,67,56,57,50,52,49,50,51,50,51,54,50,51,52,52,50,52,55,50,48,55,56,30,54,75,69,71,54,77,53,68,69,56,56,40,34,52,50,44,43,51,51,38,51,51,54,39,54,41,16,65,70,55,28,83,88,24,96,62,40,68,52,56,58,53,49,51,53,56,56,35,72,78,38,58,74,68,45,22,52,53,49,52,54,49,48,55,50,46,52,52,40,25,54,57,54,38,66,64,40,88,85,70,63,131

Secondary structure (DSSP, 8-state):
-HHHHHHHHHHHHHHHHHHHHHHHHHHHHHHHTTGGGS-GGG--HHHHHHHHHHHHHHHHHHHHHHHHHHTT---HHHHHHHHHHHHHHHHHHHHHTTGGGSTTTHHHHHHHHHHHHTS-HHHHHHHHHHHHHHHHHHHHHHTT-TTS--